Protein AF-A0A076HA76-F1 (afdb_monomer_lite)

Foldseek 3Di:
DDDDDQDVPQDPLLSVLLVVQCVVDPPGDLVVSCVVSVHDSVVNVVSCVVRVSVVRSVVVNVVVVVVVVVVVVVVVLVVVLVVLVVLLVVLLVVLVVLLVVLVVLVVVLVVLVVVCVVVVHDSPCPCSVVSNVSSVVSNVVSVVSNVVSVVSVVVSVVVVD

Sequence (161 aa):
MNSFPQLPGEPADAFEQLLLHRDFGPSRQFSQTADVVGCSESTLRRRAEQWNWVERLADYDSGILQQASEARTKEDLERYQHQLETFRQEQLVRARTVGDRAEELLAMVERSVRHHMEARTVLQGRELPAVMATACKALEGAMNIEATALGVAQLLDEFRG

pLDDT: mean 88.77, std 7.91, range [41.44, 96.5]

Radius of gyration: 35.68 Å; chains: 1; bounding box: 71×23×96 Å

Structure (mmCIF, N/CA/C/O backbone):
data_AF-A0A076HA76-F1
#
_entry.id   AF-A0A076HA76-F1
#
loop_
_atom_site.group_PDB
_atom_site.id
_atom_site.type_symbol
_atom_site.label_atom_id
_atom_site.label_alt_id
_atom_site.label_comp_id
_atom_site.label_asym_id
_atom_site.label_entity_id
_atom_site.label_seq_id
_atom_site.pdbx_PDB_ins_code
_atom_site.Cartn_x
_atom_site.Cartn_y
_atom_site.Cartn_z
_atom_site.occupancy
_atom_site.B_iso_or_equiv
_atom_site.auth_seq_id
_atom_site.auth_comp_id
_atom_site.auth_asym_id
_atom_site.auth_atom_id
_atom_site.pdbx_PDB_model_num
ATOM 1 N N . MET A 1 1 ? -12.645 -12.829 21.581 1.00 41.44 1 MET A N 1
ATOM 2 C CA . MET A 1 1 ? -13.713 -12.587 22.575 1.00 41.44 1 MET A CA 1
ATOM 3 C C . MET A 1 1 ? -13.106 -11.804 23.728 1.00 41.44 1 MET A C 1
ATOM 5 O O . MET A 1 1 ? -12.658 -12.407 24.692 1.00 41.44 1 MET A O 1
ATOM 9 N N . ASN A 1 2 ? -13.025 -10.478 23.611 1.00 51.12 2 ASN A N 1
ATOM 10 C CA . ASN A 1 2 ? -12.657 -9.640 24.751 1.00 51.12 2 ASN A CA 1
ATOM 11 C C . ASN A 1 2 ? -13.942 -9.393 25.543 1.00 51.12 2 ASN A C 1
ATOM 13 O O . ASN A 1 2 ? -14.824 -8.693 25.072 1.00 51.12 2 ASN A O 1
ATOM 17 N N . SER A 1 3 ? -14.103 -10.032 26.694 1.00 67.75 3 SER A N 1
ATOM 18 C CA . SER A 1 3 ? -15.158 -9.701 27.653 1.00 67.75 3 SER A CA 1
ATOM 19 C C . SER A 1 3 ? -14.478 -9.366 28.970 1.00 67.75 3 SER A C 1
ATOM 21 O O . SER A 1 3 ? -13.486 -10.003 29.317 1.00 67.75 3 SER A O 1
ATOM 23 N N . PHE A 1 4 ? -14.988 -8.375 29.695 1.00 77.75 4 PHE A N 1
ATOM 24 C CA . PHE A 1 4 ? -14.498 -8.071 31.038 1.00 77.75 4 PHE A CA 1
ATOM 25 C C . PHE A 1 4 ? -15.095 -9.064 32.053 1.00 77.75 4 PHE A C 1
ATOM 27 O O . PHE A 1 4 ? -16.223 -9.530 31.857 1.00 77.75 4 PHE A O 1
ATOM 34 N N . PRO A 1 5 ? -14.350 -9.422 33.113 1.00 87.50 5 PRO A N 1
ATOM 35 C CA . PRO A 1 5 ? -14.807 -10.368 34.125 1.00 87.50 5 PRO A CA 1
ATOM 36 C C . PRO A 1 5 ? -15.904 -9.759 35.005 1.00 87.50 5 PRO A C 1
ATOM 38 O O . PRO A 1 5 ? -15.987 -8.537 35.159 1.00 87.50 5 PRO A O 1
ATOM 41 N N . GLN A 1 6 ? -16.723 -10.621 35.603 1.00 92.25 6 GLN A N 1
ATOM 42 C CA . GLN A 1 6 ? -17.650 -10.253 36.673 1.00 92.25 6 GLN A CA 1
ATOM 43 C C . GLN A 1 6 ? -16.866 -9.765 37.898 1.00 92.25 6 GLN A C 1
ATOM 45 O O . GLN A 1 6 ? -15.860 -10.376 38.273 1.00 92.25 6 GLN A O 1
ATOM 50 N N . LEU A 1 7 ? -17.305 -8.670 38.521 1.00 92.94 7 LEU A N 1
ATOM 51 C CA . LEU A 1 7 ? -16.632 -8.140 39.709 1.00 92.94 7 LEU A CA 1
ATOM 52 C C . LEU A 1 7 ? -16.920 -9.006 40.951 1.00 92.94 7 LEU A C 1
ATOM 54 O O . LEU A 1 7 ? -17.997 -9.600 41.058 1.00 92.94 7 LEU A O 1
ATOM 58 N N . PRO A 1 8 ? -16.003 -9.063 41.935 1.00 92.12 8 PRO A N 1
ATOM 59 C CA . PRO A 1 8 ? -16.262 -9.750 43.196 1.00 92.12 8 PRO A CA 1
ATOM 60 C C . PRO A 1 8 ? -17.512 -9.191 43.892 1.00 92.12 8 PRO A C 1
ATOM 62 O O . PRO A 1 8 ? -17.580 -8.006 44.210 1.00 92.12 8 PRO A O 1
ATOM 65 N N . GLY A 1 9 ? -18.504 -10.052 44.130 1.00 92.44 9 GLY A N 1
ATOM 66 C CA . GLY A 1 9 ? -19.772 -9.671 44.760 1.00 92.44 9 GLY A CA 1
ATOM 67 C C . GLY A 1 9 ? -20.823 -9.084 43.812 1.00 92.44 9 GLY A C 1
ATOM 68 O O . GLY A 1 9 ? -21.946 -8.854 44.259 1.00 92.44 9 GLY A O 1
ATOM 69 N N . GLU A 1 10 ? -20.505 -8.884 42.527 1.00 94.56 10 GLU A N 1
ATOM 70 C CA . GLU A 1 10 ? -21.489 -8.504 41.507 1.00 94.56 10 GLU A CA 1
ATOM 71 C C . GLU A 1 10 ? -22.500 -9.646 41.342 1.00 94.56 10 GLU A C 1
ATOM 73 O O . GLU A 1 10 ? -22.088 -10.785 41.118 1.00 94.56 10 GLU A O 1
ATOM 78 N N . PRO A 1 11 ? -23.814 -9.402 41.459 1.00 94.50 11 PRO A N 1
ATOM 79 C CA . PRO A 1 11 ? -24.820 -10.414 41.169 1.00 94.50 11 PRO A CA 1
ATOM 80 C C . PRO A 1 11 ? -24.730 -10.896 39.716 1.00 94.50 11 PRO A C 1
ATOM 82 O O . PRO A 1 11 ? -24.497 -10.096 38.810 1.00 94.50 11 PRO A O 1
ATOM 85 N N . ALA A 1 12 ? -24.944 -12.193 39.481 1.00 92.25 12 ALA A N 1
ATOM 86 C CA . ALA A 1 12 ? -24.862 -12.774 38.137 1.00 92.25 12 ALA A CA 1
ATOM 87 C C . ALA A 1 12 ? -25.843 -12.113 37.156 1.00 92.25 12 ALA A C 1
ATOM 89 O O . ALA A 1 12 ? -25.471 -11.804 36.030 1.00 92.25 12 ALA A O 1
ATOM 90 N N . ASP A 1 13 ? -27.055 -11.796 37.611 1.00 93.12 13 ASP A N 1
ATOM 91 C CA . ASP A 1 13 ? -28.066 -11.110 36.807 1.00 93.12 13 ASP A CA 1
ATOM 92 C C . ASP A 1 13 ? -27.668 -9.663 36.467 1.00 93.12 13 ASP A C 1
ATOM 94 O O . ASP A 1 13 ? -27.992 -9.163 35.394 1.00 93.12 13 ASP A O 1
ATOM 98 N N . ALA A 1 14 ? -26.949 -8.970 37.356 1.00 93.31 14 ALA A N 1
ATOM 99 C CA . ALA A 1 14 ? -26.397 -7.651 37.053 1.00 93.31 14 A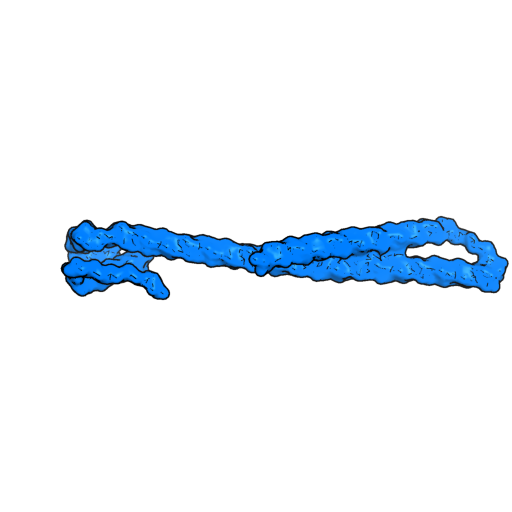LA A CA 1
ATOM 100 C C . ALA A 1 14 ? -25.292 -7.752 35.991 1.00 93.31 14 ALA A C 1
ATOM 102 O O . ALA A 1 14 ? -25.277 -6.970 35.043 1.00 93.31 14 ALA A O 1
ATOM 103 N N . PHE A 1 15 ? -24.414 -8.748 36.103 1.00 94.50 15 PHE A N 1
ATOM 104 C CA . PHE A 1 15 ? -23.367 -8.971 35.113 1.00 94.50 15 PHE A CA 1
ATOM 105 C C . PHE A 1 15 ? -23.929 -9.371 33.738 1.00 94.50 15 PHE A C 1
ATOM 107 O O . PHE A 1 15 ? -23.499 -8.835 32.719 1.00 94.50 15 PHE A O 1
ATOM 114 N N . GLU A 1 16 ? -24.942 -10.238 33.684 1.00 93.06 16 GLU A N 1
ATOM 115 C CA . GLU A 1 16 ? -25.630 -10.595 32.434 1.00 93.06 16 GLU A CA 1
ATOM 116 C C . GLU A 1 16 ? -26.274 -9.377 31.759 1.00 93.06 16 GLU A C 1
ATOM 118 O O . GLU A 1 16 ? -26.152 -9.198 30.547 1.00 93.06 16 GLU A O 1
ATOM 123 N N . GLN A 1 17 ? -26.901 -8.490 32.537 1.00 94.44 17 GLN A N 1
ATOM 124 C CA . GLN A 1 17 ? -27.471 -7.247 32.013 1.00 94.44 17 GLN A CA 1
ATOM 125 C C . GLN A 1 17 ? -26.405 -6.303 31.452 1.00 94.44 17 GLN A C 1
ATOM 127 O O . GLN A 1 17 ? -26.659 -5.644 30.446 1.00 94.44 17 GLN A O 1
ATOM 132 N N . LEU A 1 18 ? -25.217 -6.250 32.059 1.00 94.50 18 LEU A N 1
ATOM 133 C CA . LEU A 1 18 ? -24.083 -5.503 31.519 1.00 94.50 18 LEU A CA 1
ATOM 134 C C . LEU A 1 18 ? -23.620 -6.077 30.174 1.00 94.50 18 LEU A C 1
ATOM 136 O O . LEU A 1 18 ? -23.397 -5.314 29.233 1.00 94.50 18 LEU A O 1
ATOM 140 N N . LEU A 1 19 ? -23.484 -7.402 30.068 1.00 93.88 19 LEU A N 1
ATOM 141 C CA . LEU A 1 19 ? -23.105 -8.056 28.811 1.00 93.88 19 LEU A CA 1
ATOM 142 C C . LEU A 1 19 ? -24.125 -7.762 27.709 1.00 93.88 19 LEU A C 1
ATOM 144 O O . LEU A 1 19 ? -23.741 -7.397 26.602 1.00 93.88 19 LEU A O 1
ATOM 148 N N . LEU A 1 20 ? -25.416 -7.824 28.035 1.00 93.25 20 LEU A N 1
ATOM 149 C CA . LEU A 1 20 ? -26.469 -7.457 27.099 1.00 93.25 20 LEU A CA 1
ATOM 150 C C . LEU A 1 20 ? -26.418 -5.964 26.732 1.00 93.25 20 LEU A C 1
ATOM 152 O O . LEU A 1 20 ? -26.556 -5.611 25.565 1.00 93.25 20 LEU A O 1
ATOM 156 N N . HIS A 1 21 ? -26.192 -5.078 27.708 1.00 94.88 21 HIS A N 1
ATOM 157 C CA . HIS A 1 21 ? -26.076 -3.638 27.467 1.00 94.88 21 HIS A CA 1
ATOM 158 C C . HIS A 1 21 ? -24.904 -3.305 26.530 1.00 94.88 21 HIS A C 1
ATOM 160 O O . HIS A 1 21 ? -25.042 -2.470 25.636 1.00 94.88 21 HIS A O 1
ATOM 166 N N . ARG A 1 22 ? -23.766 -3.990 26.700 1.00 93.06 22 ARG A N 1
ATOM 167 C CA . ARG A 1 22 ? -22.600 -3.910 25.810 1.00 93.06 22 ARG A CA 1
ATOM 168 C C . ARG A 1 22 ? -22.953 -4.302 24.376 1.00 93.06 22 ARG A C 1
ATOM 170 O O . ARG A 1 22 ? -22.498 -3.640 23.449 1.00 93.06 22 ARG A O 1
ATOM 177 N N . ASP A 1 23 ? -23.754 -5.349 24.190 1.00 91.12 23 ASP A N 1
ATOM 178 C CA . ASP A 1 23 ? -24.066 -5.901 22.865 1.00 91.12 23 ASP A CA 1
ATOM 179 C C . ASP A 1 23 ? -24.914 -4.953 21.994 1.00 91.12 23 ASP A C 1
ATOM 181 O O . ASP A 1 23 ? -24.933 -5.091 20.772 1.00 91.12 23 ASP A O 1
ATOM 185 N N . PHE A 1 24 ? -25.529 -3.920 22.585 1.00 89.31 24 PHE A N 1
ATOM 186 C CA . PHE A 1 24 ? -26.138 -2.804 21.845 1.00 89.31 24 PHE A CA 1
ATOM 187 C C . PHE A 1 24 ? -25.116 -1.811 21.251 1.00 89.31 24 PHE A C 1
ATOM 189 O O . PHE A 1 24 ? -25.492 -0.910 20.498 1.00 89.31 24 PHE A O 1
ATOM 196 N N . GLY A 1 25 ? -23.825 -1.964 21.555 1.00 85.06 25 GLY A N 1
ATOM 197 C CA . GLY A 1 25 ? -22.731 -1.190 20.970 1.00 85.06 25 GLY A CA 1
ATOM 198 C C . GLY A 1 25 ? -22.528 0.209 21.576 1.00 85.06 25 GLY A C 1
ATOM 199 O O . GLY A 1 25 ? -23.080 0.527 22.630 1.00 85.06 25 GLY A O 1
ATOM 200 N N . PRO A 1 26 ? -21.718 1.077 20.939 1.00 82.06 26 PRO A N 1
ATOM 201 C CA . PRO A 1 26 ? -21.334 2.392 21.482 1.00 82.06 26 PRO A CA 1
ATOM 202 C C . PRO A 1 26 ? -22.495 3.381 21.656 1.00 82.06 26 PRO A C 1
ATOM 204 O O . PRO A 1 26 ? -22.410 4.310 22.452 1.00 82.06 26 PRO A O 1
ATOM 207 N N . SER A 1 27 ? -23.592 3.190 20.917 1.00 83.69 27 SER A N 1
ATOM 208 C CA . SER A 1 27 ? -24.799 4.032 20.980 1.00 83.69 27 SER A CA 1
ATOM 209 C C . SER A 1 27 ? -25.899 3.454 21.879 1.00 83.69 27 SER A C 1
ATOM 211 O O . SER A 1 27 ? -27.046 3.899 21.806 1.00 83.69 27 SER A O 1
ATOM 213 N N . ARG A 1 28 ? -25.556 2.459 22.706 1.00 91.75 28 ARG A N 1
ATOM 214 C CA . ARG A 1 28 ? -26.449 1.799 23.665 1.00 91.75 28 ARG A CA 1
ATOM 215 C C . ARG A 1 28 ? -27.170 2.793 24.573 1.00 91.75 28 ARG A C 1
ATOM 217 O O . ARG A 1 28 ? -26.583 3.747 25.082 1.00 91.75 28 ARG A O 1
ATOM 224 N N . GLN A 1 29 ? -28.442 2.514 24.830 1.00 93.88 29 GLN A N 1
ATOM 225 C CA . GLN A 1 29 ? -29.261 3.256 25.785 1.00 93.88 29 GLN A CA 1
ATOM 226 C C . GLN A 1 29 ? -29.817 2.310 26.847 1.00 93.88 29 GLN A C 1
ATOM 228 O O . GLN A 1 29 ? -30.187 1.174 26.552 1.00 93.88 29 GLN A O 1
ATOM 233 N N . PHE A 1 30 ? -29.902 2.774 28.096 1.00 93.56 30 PHE A N 1
ATOM 234 C CA . PHE A 1 30 ? -30.458 1.959 29.179 1.00 93.56 30 PHE A CA 1
ATOM 235 C C . PHE A 1 30 ? -31.930 1.600 28.948 1.00 93.56 30 PHE A C 1
ATOM 237 O O . PHE A 1 30 ? -32.352 0.537 29.386 1.00 93.56 30 PHE A O 1
ATOM 244 N N . SER A 1 31 ? -32.687 2.433 28.229 1.00 93.38 31 SER A N 1
ATOM 245 C CA . SER A 1 31 ? -34.062 2.146 27.802 1.00 93.38 31 SER A CA 1
ATOM 246 C C . SER A 1 31 ? -34.151 0.863 26.966 1.00 93.38 31 SER A C 1
ATOM 248 O O . SER A 1 31 ? -34.923 -0.030 27.288 1.00 93.38 31 SER A O 1
ATOM 250 N N . GLN A 1 32 ? -33.280 0.714 25.965 1.00 92.56 32 GLN A N 1
ATOM 251 C CA . GLN A 1 32 ? -33.240 -0.467 25.093 1.00 92.56 32 GLN A CA 1
ATOM 252 C C . GLN A 1 32 ? -32.933 -1.744 25.876 1.00 92.56 32 GLN A C 1
ATOM 254 O O . GLN A 1 32 ? -33.524 -2.794 25.643 1.00 92.56 32 GLN A O 1
ATOM 259 N N . THR A 1 33 ? -32.001 -1.662 26.825 1.00 93.81 33 THR A N 1
ATOM 260 C CA . THR A 1 33 ? -31.658 -2.807 27.670 1.00 93.81 33 THR A CA 1
ATOM 261 C C . THR A 1 33 ? -32.778 -3.129 28.653 1.00 93.81 33 THR A C 1
ATOM 263 O O . THR A 1 33 ? -33.090 -4.303 28.822 1.00 93.81 33 THR A O 1
ATOM 266 N N . ALA A 1 34 ? -33.406 -2.112 29.252 1.00 93.75 34 ALA A N 1
ATOM 267 C CA . ALA A 1 34 ? -34.533 -2.242 30.175 1.00 93.75 34 ALA A CA 1
ATOM 268 C C . ALA A 1 34 ? -35.710 -2.992 29.537 1.00 93.75 34 ALA A C 1
ATOM 270 O O . ALA A 1 34 ? -36.242 -3.920 30.151 1.00 93.75 34 ALA A O 1
ATOM 271 N N . ASP A 1 35 ? -36.037 -2.650 28.288 1.00 93.31 35 ASP A N 1
ATOM 272 C CA . ASP A 1 35 ? -37.097 -3.301 27.515 1.00 93.31 35 ASP A CA 1
ATOM 273 C C . ASP A 1 35 ? -36.829 -4.801 27.315 1.00 93.31 35 ASP A C 1
ATOM 275 O O . ASP A 1 35 ? -37.744 -5.615 27.433 1.00 93.31 35 ASP A O 1
ATOM 279 N N . VAL A 1 36 ? -35.574 -5.188 27.060 1.00 92.75 36 VAL A N 1
ATOM 280 C CA . VAL A 1 36 ? -35.212 -6.597 26.823 1.00 92.75 36 VAL A CA 1
ATOM 281 C C . VAL A 1 36 ? -35.164 -7.412 28.113 1.00 92.75 36 VAL A C 1
ATOM 283 O O . VAL A 1 36 ? -35.593 -8.564 28.129 1.00 92.75 36 VAL A O 1
ATOM 286 N N . VAL A 1 37 ? -34.654 -6.840 29.203 1.00 91.44 37 VAL A N 1
ATOM 287 C CA . VAL A 1 37 ? -34.473 -7.571 30.473 1.00 91.44 37 VAL A CA 1
ATOM 288 C C . VAL A 1 37 ? -35.700 -7.500 31.381 1.00 91.44 37 VAL A C 1
ATOM 290 O O . VAL A 1 37 ? -35.719 -8.132 32.436 1.00 91.44 37 VAL A O 1
ATOM 293 N N . GLY A 1 38 ? -36.718 -6.724 30.996 1.00 91.69 38 GLY A N 1
ATOM 294 C CA . GLY A 1 38 ? -37.966 -6.583 31.740 1.00 91.69 38 GLY A CA 1
ATOM 295 C C . GLY A 1 38 ? -37.806 -5.857 33.079 1.00 91.69 38 GLY A C 1
ATOM 296 O O . GLY A 1 38 ? -38.504 -6.185 34.038 1.00 91.69 38 GLY A O 1
ATOM 297 N N . CYS A 1 39 ? -36.883 -4.893 33.178 1.00 92.00 39 CYS A N 1
ATOM 298 C CA . CYS A 1 39 ? -36.684 -4.092 34.390 1.00 92.00 39 CYS A CA 1
ATOM 299 C C . CYS A 1 39 ? -36.720 -2.588 34.092 1.00 92.00 39 CYS A C 1
ATOM 301 O O . CYS A 1 39 ? -36.754 -2.175 32.940 1.00 92.00 39 CYS A O 1
ATOM 303 N N . SER A 1 40 ? -36.756 -1.743 35.125 1.00 94.75 40 SER A N 1
ATOM 304 C CA . SER A 1 40 ? -36.784 -0.293 34.914 1.00 94.75 40 SER A CA 1
ATOM 305 C C . SER A 1 40 ? -35.408 0.258 34.534 1.00 94.75 40 SER A C 1
ATOM 307 O O . SER A 1 40 ? -34.384 -0.161 35.077 1.00 94.75 40 SER A O 1
ATOM 309 N N . GLU A 1 41 ? -35.386 1.303 33.703 1.00 94.94 41 GLU A N 1
ATOM 310 C CA . GLU A 1 41 ? -34.156 2.043 33.384 1.00 94.94 41 GLU A CA 1
ATOM 311 C C . GLU A 1 41 ? -33.438 2.536 34.654 1.00 94.94 41 GLU A C 1
ATOM 313 O O . GLU A 1 41 ? -32.215 2.467 34.762 1.00 94.94 41 GLU A O 1
ATOM 318 N N . SER A 1 42 ? -34.200 2.968 35.664 1.00 94.81 42 SER A N 1
ATOM 319 C CA . SER A 1 42 ? -33.667 3.370 36.970 1.00 94.81 42 SER A CA 1
ATOM 320 C C . SER A 1 42 ? -32.924 2.242 37.695 1.00 94.81 42 SER A C 1
ATOM 322 O O . SER A 1 42 ? -31.913 2.496 38.351 1.00 94.81 42 SER A O 1
ATOM 324 N N . THR A 1 43 ? -33.379 0.993 37.554 1.00 94.38 43 THR A N 1
ATOM 325 C CA . THR A 1 43 ? -32.700 -0.178 38.122 1.00 94.38 43 THR A CA 1
ATOM 326 C C . THR A 1 43 ? -31.372 -0.418 37.420 1.00 94.38 43 THR A C 1
ATOM 328 O O . THR A 1 43 ? -30.370 -0.654 38.097 1.00 94.38 43 THR A O 1
ATOM 331 N N . LEU A 1 44 ? -31.348 -0.307 36.088 1.00 94.81 44 LEU A N 1
ATOM 332 C CA . LEU A 1 44 ? -30.121 -0.440 35.306 1.00 94.81 44 LEU A CA 1
ATOM 333 C C . LEU A 1 44 ? -29.126 0.676 35.610 1.00 94.81 44 LEU A C 1
ATOM 335 O O . LEU A 1 44 ? -27.965 0.371 35.843 1.00 94.81 44 LEU A O 1
ATOM 339 N N . ARG A 1 45 ? -29.563 1.938 35.706 1.00 95.38 45 ARG A N 1
ATOM 340 C CA . ARG A 1 45 ? -28.683 3.059 36.084 1.00 95.38 45 ARG A CA 1
ATOM 341 C C . ARG A 1 45 ? -28.056 2.852 37.460 1.00 95.38 45 ARG A C 1
ATOM 343 O O . ARG A 1 45 ? -26.847 2.978 37.600 1.00 95.38 45 ARG A O 1
ATOM 350 N N . ARG A 1 46 ? -28.851 2.436 38.453 1.00 95.31 46 ARG A N 1
ATOM 351 C CA . ARG A 1 46 ? -28.334 2.118 39.793 1.00 95.31 46 ARG A CA 1
ATOM 352 C C . ARG A 1 46 ? -27.302 0.989 39.756 1.00 95.31 46 ARG A C 1
ATOM 354 O O . ARG A 1 46 ? -26.282 1.079 40.427 1.00 95.31 46 ARG A O 1
ATOM 361 N N . ARG A 1 47 ? -27.558 -0.079 38.989 1.00 94.38 47 ARG A N 1
ATOM 362 C CA . ARG A 1 47 ? -26.597 -1.184 38.811 1.00 94.38 47 ARG A CA 1
ATOM 363 C C . ARG A 1 47 ? -25.337 -0.711 38.090 1.00 94.38 47 ARG A C 1
ATOM 365 O O . ARG A 1 47 ? -24.243 -1.084 38.496 1.00 94.38 47 ARG A O 1
ATOM 372 N N . ALA A 1 48 ? -25.496 0.134 37.078 1.00 94.62 48 ALA A N 1
ATOM 373 C CA . ALA A 1 48 ? -24.400 0.697 36.312 1.00 94.62 48 ALA A CA 1
ATOM 374 C C . ALA A 1 48 ? -23.466 1.551 37.168 1.00 94.62 48 ALA A C 1
ATOM 376 O O . ALA A 1 48 ? -22.250 1.431 37.037 1.00 94.62 48 ALA A O 1
ATOM 377 N N . GLU A 1 49 ? -24.025 2.359 38.066 1.00 95.94 49 GLU A N 1
ATOM 378 C CA . GLU A 1 49 ? -23.262 3.116 39.060 1.00 95.94 49 GLU A CA 1
ATOM 379 C C . GLU A 1 49 ? -22.609 2.191 40.093 1.00 95.94 49 GLU A C 1
ATOM 381 O O . GLU A 1 49 ? -21.420 2.313 40.361 1.00 95.94 49 GLU A O 1
ATOM 386 N N . GLN A 1 50 ? -23.358 1.233 40.647 1.00 96.19 50 GLN A N 1
ATOM 387 C CA . GLN A 1 50 ? -22.866 0.338 41.699 1.00 96.19 50 GLN A CA 1
ATOM 388 C C . GLN A 1 50 ? -21.716 -0.573 41.238 1.00 96.19 50 GLN A C 1
ATOM 390 O O . GLN A 1 50 ? -20.839 -0.900 42.036 1.00 96.19 50 GLN A O 1
ATOM 395 N N . TRP A 1 51 ? -21.733 -1.003 39.975 1.00 95.62 51 TRP A N 1
ATOM 396 C CA . TRP A 1 51 ? -20.792 -1.983 39.418 1.00 95.62 51 TRP A CA 1
ATOM 397 C C . TRP A 1 51 ? -19.893 -1.403 38.319 1.00 95.62 51 TRP A C 1
ATOM 399 O O . TRP A 1 51 ? -19.340 -2.153 37.506 1.00 95.62 51 TRP A O 1
ATOM 409 N N . ASN A 1 52 ? -19.759 -0.073 38.288 1.00 94.31 52 ASN A N 1
ATOM 410 C CA . ASN A 1 52 ? -18.879 0.682 37.393 1.00 94.31 52 ASN A CA 1
ATOM 411 C C . ASN A 1 52 ? -19.021 0.295 35.913 1.00 94.31 52 ASN A C 1
ATOM 413 O O . ASN A 1 52 ? -18.035 0.126 35.195 1.00 94.31 52 ASN A O 1
ATOM 417 N N . TRP A 1 53 ? -20.255 0.134 35.431 1.00 93.88 53 TRP A N 1
ATOM 418 C CA . TRP A 1 53 ? -20.492 -0.279 34.045 1.00 93.88 53 TRP A CA 1
ATOM 419 C C . TRP A 1 53 ? -19.930 0.730 33.050 1.00 93.88 53 TRP A C 1
ATOM 421 O O . TRP A 1 53 ? -19.385 0.328 32.032 1.00 93.88 53 TRP A O 1
ATOM 431 N N . VAL A 1 54 ? -20.035 2.030 33.343 1.00 91.94 54 VAL A N 1
ATOM 432 C CA . VAL A 1 54 ? -19.579 3.092 32.434 1.00 91.94 54 VAL A CA 1
ATOM 433 C C . VAL A 1 54 ? -18.085 2.967 32.140 1.00 91.94 54 VAL A C 1
ATOM 435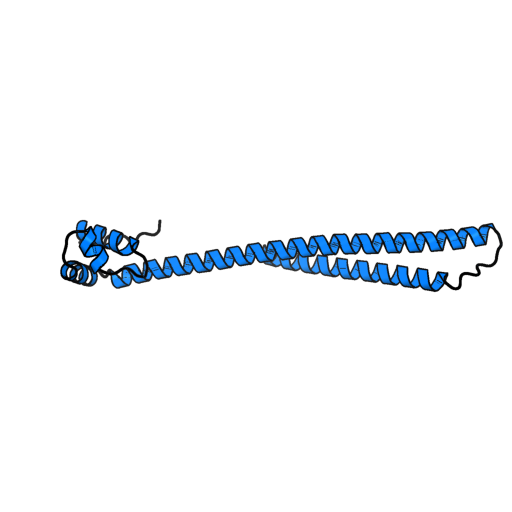 O O . VAL A 1 54 ? -17.704 2.967 30.975 1.00 91.94 54 VAL A O 1
ATOM 438 N N . GLU A 1 55 ? -17.259 2.809 33.174 1.00 92.31 55 GLU A N 1
ATOM 439 C CA . GLU A 1 55 ? -15.805 2.667 33.038 1.00 92.31 55 GLU A CA 1
ATOM 440 C C . GLU A 1 55 ? -15.444 1.369 32.304 1.00 92.31 55 GLU A C 1
ATOM 442 O O . GLU A 1 55 ? -14.749 1.399 31.294 1.00 92.31 55 GLU A O 1
ATOM 447 N N . ARG A 1 56 ? -16.034 0.240 32.716 1.00 92.88 56 ARG A N 1
ATOM 448 C CA . ARG A 1 56 ? -15.799 -1.072 32.083 1.00 92.88 56 ARG A CA 1
ATOM 449 C C . ARG A 1 56 ? -16.167 -1.082 30.599 1.00 92.88 56 ARG A C 1
ATOM 451 O O . ARG A 1 56 ? -15.479 -1.697 29.786 1.00 92.88 56 ARG A O 1
ATOM 458 N N . LEU A 1 57 ? -17.268 -0.422 30.244 1.00 93.12 57 LEU A N 1
ATOM 459 C CA . LEU A 1 57 ? -17.714 -0.305 28.861 1.00 93.12 57 LEU A CA 1
ATOM 460 C C . LEU A 1 57 ? -16.856 0.684 28.067 1.00 93.12 57 LEU A C 1
ATOM 462 O O . LEU A 1 57 ? -16.624 0.438 26.890 1.00 93.12 57 LEU A O 1
ATOM 466 N N . ALA A 1 58 ? -16.363 1.760 28.684 1.00 90.12 58 ALA A N 1
ATOM 467 C CA . ALA A 1 58 ? -15.432 2.685 28.040 1.00 90.12 58 ALA A CA 1
ATOM 468 C C . ALA A 1 58 ? -14.092 2.003 27.716 1.00 90.12 58 ALA A C 1
ATOM 470 O O . ALA A 1 58 ? -13.585 2.135 26.601 1.00 90.12 58 ALA A O 1
ATOM 471 N N . ASP A 1 59 ? -13.559 1.206 28.643 1.00 89.25 59 ASP A N 1
ATOM 472 C CA . ASP A 1 59 ? -12.353 0.403 28.423 1.00 89.25 59 ASP A CA 1
ATOM 473 C C . ASP A 1 59 ? -12.563 -0.623 27.303 1.00 89.25 59 ASP A C 1
ATOM 475 O O . ASP A 1 59 ? -11.727 -0.774 26.412 1.00 89.25 59 ASP A O 1
ATOM 479 N N . TYR A 1 60 ? -13.716 -1.296 27.296 1.00 89.94 60 TYR A N 1
ATOM 480 C CA . TYR A 1 60 ? -14.071 -2.221 26.224 1.00 89.94 60 TYR A CA 1
ATOM 481 C C . TYR A 1 60 ? -14.172 -1.525 24.860 1.00 89.94 60 TYR A C 1
ATOM 483 O O . TYR A 1 60 ? -13.545 -1.968 23.896 1.00 89.94 60 TYR A O 1
ATOM 491 N N . ASP A 1 61 ? -14.928 -0.429 24.780 1.00 90.25 61 ASP A N 1
ATOM 492 C CA . ASP A 1 61 ? -15.140 0.312 23.537 1.00 90.25 61 ASP A CA 1
ATOM 493 C C . ASP A 1 61 ? -13.824 0.892 23.006 1.00 90.25 61 ASP A C 1
ATOM 495 O O . ASP A 1 61 ? -13.565 0.829 21.803 1.00 90.25 61 ASP A O 1
ATOM 499 N N . SER A 1 62 ? -12.965 1.415 23.888 1.00 86.94 62 SER A N 1
ATOM 500 C CA . SER A 1 62 ? -11.646 1.930 23.504 1.00 86.94 62 SER A CA 1
ATOM 501 C C . SER A 1 62 ? -10.741 0.827 22.950 1.00 86.94 62 SER A C 1
ATOM 503 O O . SER A 1 62 ? -10.125 1.024 21.902 1.00 86.94 62 SER A O 1
ATOM 505 N N . GLY A 1 63 ? -10.737 -0.361 23.564 1.00 85.88 63 GLY A N 1
ATOM 506 C CA . GLY A 1 63 ? -10.013 -1.523 23.052 1.00 85.88 63 GLY A CA 1
ATOM 507 C C . GLY A 1 63 ? -10.515 -1.986 21.680 1.00 85.88 63 GLY A C 1
ATOM 508 O O . GLY A 1 63 ? -9.711 -2.322 20.813 1.00 85.88 63 GLY A O 1
ATOM 509 N N . ILE A 1 64 ? -11.831 -1.959 21.443 1.00 85.06 64 ILE A N 1
ATOM 510 C CA . ILE A 1 64 ? -12.417 -2.284 20.131 1.00 85.06 64 ILE A CA 1
ATOM 511 C C . ILE A 1 64 ? -12.047 -1.233 19.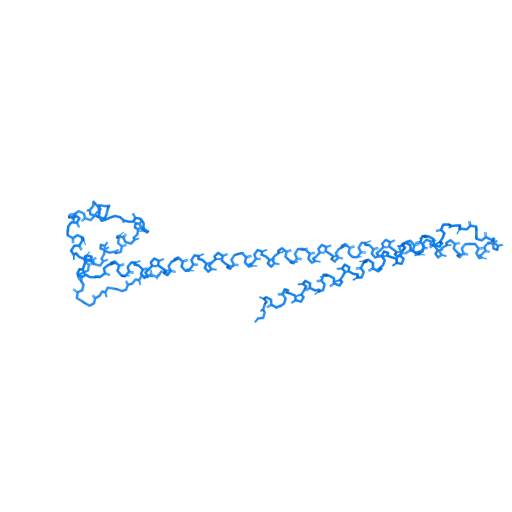079 1.00 85.06 64 ILE A C 1
ATOM 513 O O . ILE A 1 64 ? -11.673 -1.594 17.963 1.00 85.06 64 ILE A O 1
ATOM 517 N N . LEU A 1 65 ? -12.112 0.059 19.417 1.00 84.12 65 LEU A N 1
ATOM 518 C CA . LEU A 1 65 ? -11.713 1.142 18.513 1.00 84.12 65 LEU A CA 1
ATOM 519 C C . LEU A 1 65 ? -10.228 1.063 18.152 1.00 84.12 65 LEU A C 1
ATOM 521 O O . LEU A 1 65 ? -9.875 1.263 16.990 1.00 84.12 65 LEU A O 1
ATOM 525 N N . GLN A 1 66 ? -9.374 0.738 19.123 1.00 83.31 66 GLN A N 1
ATOM 526 C CA . GLN A 1 66 ? -7.950 0.523 18.895 1.00 83.31 66 GLN A CA 1
ATOM 527 C C . GLN A 1 66 ? -7.701 -0.685 17.984 1.00 83.31 66 GLN A C 1
ATOM 529 O O . GLN A 1 66 ? -6.964 -0.579 17.013 1.00 83.31 66 GLN A O 1
ATOM 534 N N . GLN A 1 67 ? -8.366 -1.816 18.223 1.00 83.31 67 GLN A N 1
ATOM 535 C CA . GLN A 1 67 ? -8.248 -2.981 17.338 1.00 83.31 67 GLN A CA 1
ATOM 536 C C . GLN A 1 67 ? -8.725 -2.676 15.917 1.00 83.31 67 GLN A C 1
ATOM 538 O O . GLN A 1 67 ? -8.100 -3.104 14.949 1.00 83.31 67 GLN A O 1
ATOM 543 N N . ALA A 1 68 ? -9.818 -1.923 15.776 1.00 80.00 68 ALA A N 1
ATOM 544 C CA . ALA A 1 68 ? -10.328 -1.516 14.475 1.00 80.00 68 ALA A CA 1
ATOM 545 C C . ALA A 1 68 ? -9.357 -0.571 13.747 1.00 80.00 68 ALA A C 1
ATOM 547 O O . ALA A 1 68 ? -9.176 -0.701 12.536 1.00 80.00 68 ALA A O 1
ATOM 548 N N . SER A 1 69 ? -8.713 0.362 14.459 1.00 77.38 69 SER A N 1
ATOM 549 C CA . SER A 1 69 ? -7.723 1.265 13.863 1.00 77.38 69 SER A CA 1
ATOM 550 C C . SER A 1 69 ? -6.435 0.535 13.479 1.00 77.38 69 SER A C 1
ATOM 552 O O . SER A 1 69 ? -5.916 0.759 12.385 1.00 77.38 69 SER A O 1
ATOM 554 N N . GLU A 1 70 ? -5.954 -0.382 14.319 1.00 85.69 70 GLU A N 1
ATOM 555 C CA . GLU A 1 70 ? -4.796 -1.237 14.044 1.00 85.69 70 GLU A CA 1
ATOM 556 C C . GLU A 1 70 ? -5.054 -2.158 12.848 1.00 85.69 70 GLU A C 1
ATOM 558 O O . GLU A 1 70 ? -4.226 -2.228 11.940 1.00 85.69 70 GLU A O 1
ATOM 563 N N . ALA A 1 71 ? -6.222 -2.808 12.792 1.00 82.88 71 ALA A N 1
ATOM 564 C CA . ALA A 1 71 ? -6.620 -3.640 11.660 1.00 82.88 71 ALA A CA 1
ATOM 565 C C . ALA A 1 71 ? -6.665 -2.829 10.359 1.00 82.88 71 ALA A C 1
ATOM 567 O O . ALA A 1 71 ? -6.102 -3.252 9.353 1.00 82.88 71 ALA A O 1
ATOM 568 N N . ARG A 1 72 ? -7.250 -1.626 10.395 1.00 80.56 72 ARG A N 1
ATOM 569 C CA . ARG A 1 72 ? -7.298 -0.732 9.232 1.00 80.56 72 ARG A CA 1
ATOM 570 C C . ARG A 1 72 ? -5.907 -0.285 8.787 1.00 80.56 72 ARG A C 1
ATOM 572 O O . ARG A 1 72 ? -5.605 -0.315 7.601 1.00 80.56 72 ARG A O 1
ATOM 579 N N . THR A 1 73 ? -5.045 0.066 9.739 1.00 84.38 73 THR A N 1
ATOM 580 C CA . THR A 1 73 ? -3.649 0.446 9.468 1.00 84.38 73 THR A CA 1
ATOM 581 C C . THR A 1 73 ? -2.885 -0.709 8.825 1.00 84.38 73 THR A C 1
ATOM 583 O O . THR A 1 73 ? -2.129 -0.501 7.878 1.00 84.38 73 THR A O 1
ATOM 586 N N . LYS A 1 74 ? -3.112 -1.938 9.301 1.00 85.75 74 LYS A N 1
A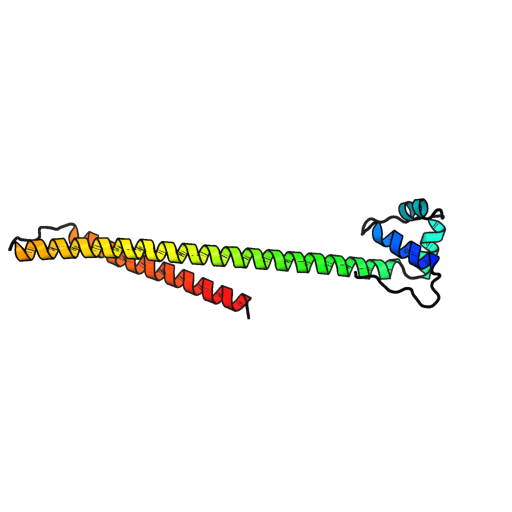TOM 587 C CA . LYS A 1 74 ? -2.521 -3.148 8.730 1.00 85.75 74 LYS A CA 1
ATOM 588 C C . LYS A 1 74 ? -3.014 -3.406 7.304 1.00 85.75 74 LYS A C 1
ATOM 590 O O . LYS A 1 74 ? -2.192 -3.636 6.425 1.00 85.75 74 LYS A O 1
ATOM 595 N N . GLU A 1 75 ? -4.321 -3.325 7.061 1.00 87.19 75 GLU A N 1
ATOM 596 C CA . GLU A 1 75 ? -4.899 -3.480 5.718 1.00 87.19 75 GLU A CA 1
ATOM 597 C C . GLU A 1 75 ? -4.367 -2.427 4.736 1.00 87.19 75 GLU A C 1
ATOM 599 O O . GLU A 1 75 ? -4.060 -2.741 3.584 1.00 87.19 75 GLU A O 1
ATOM 604 N N . ASP A 1 76 ? -4.234 -1.176 5.179 1.00 80.62 76 ASP A N 1
ATOM 605 C CA . ASP A 1 76 ? -3.689 -0.094 4.360 1.00 80.62 76 ASP A CA 1
ATOM 606 C C . ASP A 1 76 ? -2.201 -0.316 4.049 1.00 80.62 76 ASP A C 1
ATOM 608 O O . ASP A 1 76 ? -1.778 -0.112 2.908 1.00 80.62 76 ASP A O 1
ATOM 612 N N . LEU A 1 77 ? -1.422 -0.808 5.020 1.00 87.00 77 LEU A N 1
ATOM 613 C CA . LEU A 1 77 ? -0.020 -1.174 4.817 1.00 87.00 77 LEU A CA 1
ATOM 614 C C . LEU A 1 77 ? 0.125 -2.324 3.810 1.00 87.00 77 LEU A C 1
ATOM 616 O O . LEU A 1 77 ? 0.919 -2.221 2.875 1.00 87.00 77 LEU A O 1
ATOM 620 N N . GLU A 1 78 ? -0.662 -3.393 3.954 1.00 89.25 78 GLU A N 1
ATOM 621 C CA . GLU A 1 78 ? -0.661 -4.534 3.027 1.00 89.25 78 GLU A CA 1
ATOM 622 C C . GLU A 1 78 ? -1.046 -4.103 1.604 1.00 89.25 78 GLU A C 1
ATOM 624 O O . GLU A 1 78 ? -0.399 -4.486 0.623 1.00 89.25 78 GLU A O 1
ATOM 629 N N . ARG A 1 79 ? -2.062 -3.239 1.476 1.00 88.81 79 ARG A N 1
ATOM 630 C CA . ARG A 1 79 ? -2.474 -2.659 0.192 1.00 88.81 79 ARG A CA 1
ATOM 631 C C . ARG A 1 79 ? -1.345 -1.852 -0.444 1.00 88.81 79 ARG A C 1
ATOM 633 O O . ARG A 1 79 ? -1.094 -1.999 -1.641 1.00 88.81 79 ARG A O 1
ATOM 640 N N . TYR A 1 80 ? -0.666 -1.020 0.339 1.00 84.62 80 TYR A N 1
ATOM 641 C CA . TYR A 1 80 ? 0.445 -0.203 -0.139 1.00 84.62 80 TYR A CA 1
ATOM 642 C C . TYR A 1 80 ? 1.637 -1.061 -0.592 1.00 84.62 80 TYR A C 1
ATOM 644 O O . TYR A 1 80 ? 2.178 -0.842 -1.677 1.00 84.62 80 TYR A O 1
ATOM 652 N N . GLN A 1 81 ? 1.990 -2.103 0.168 1.00 88.19 81 GLN A N 1
ATOM 653 C CA . GLN A 1 81 ? 3.019 -3.072 -0.226 1.00 88.19 81 GLN A CA 1
ATOM 654 C C . GLN A 1 81 ? 2.675 -3.762 -1.553 1.00 88.19 81 GLN A C 1
ATOM 656 O O . GLN A 1 81 ? 3.531 -3.890 -2.430 1.00 88.19 81 GLN A O 1
ATOM 661 N N . HIS A 1 82 ? 1.414 -4.163 -1.739 1.00 90.94 82 HIS A N 1
ATOM 662 C CA . HIS A 1 82 ? 0.966 -4.778 -2.987 1.00 90.94 82 HIS A CA 1
ATOM 663 C C . HIS A 1 82 ? 1.071 -3.822 -4.188 1.00 90.94 82 HIS A C 1
ATOM 665 O O . HIS A 1 82 ? 1.503 -4.222 -5.274 1.00 90.94 82 HIS A O 1
ATOM 671 N N . GLN A 1 83 ? 0.722 -2.546 -3.995 1.00 88.94 83 GLN A N 1
ATOM 672 C CA . GLN A 1 83 ? 0.868 -1.513 -5.024 1.00 88.94 83 GLN A CA 1
ATOM 673 C C . GLN A 1 83 ? 2.335 -1.289 -5.406 1.00 88.94 83 GLN A C 1
ATOM 675 O O . GLN A 1 83 ? 2.645 -1.211 -6.595 1.00 88.94 83 GLN A O 1
ATOM 680 N N . LEU A 1 84 ? 3.240 -1.236 -4.425 1.00 89.81 84 LEU A N 1
ATOM 681 C CA . LEU A 1 84 ? 4.676 -1.091 -4.669 1.00 89.81 84 LEU A CA 1
ATOM 682 C C . LEU A 1 84 ? 5.261 -2.288 -5.428 1.00 89.81 84 LEU A C 1
ATOM 684 O O . LEU A 1 84 ? 6.022 -2.089 -6.374 1.00 89.81 84 LEU A O 1
ATOM 688 N N . GLU A 1 85 ? 4.887 -3.520 -5.073 1.00 91.38 85 GLU A N 1
ATOM 689 C CA . GLU A 1 85 ? 5.356 -4.709 -5.796 1.00 91.38 85 GLU A CA 1
ATOM 690 C C . GLU A 1 85 ? 4.842 -4.725 -7.243 1.00 91.38 85 GLU A C 1
ATOM 692 O O . GLU A 1 85 ? 5.606 -5.007 -8.166 1.00 91.38 85 GLU A O 1
ATOM 697 N N . THR A 1 86 ? 3.578 -4.352 -7.461 1.00 93.94 86 THR A N 1
ATOM 698 C CA . THR A 1 86 ? 3.006 -4.230 -8.812 1.00 93.94 86 THR A CA 1
ATOM 699 C C . THR A 1 86 ? 3.771 -3.192 -9.631 1.00 93.94 86 THR A C 1
ATOM 701 O O . THR A 1 86 ? 4.242 -3.485 -10.730 1.00 93.94 86 THR A O 1
ATOM 704 N N . PHE A 1 87 ? 3.985 -2.002 -9.063 1.00 90.88 87 PHE A N 1
ATOM 705 C CA . PHE A 1 87 ? 4.751 -0.941 -9.709 1.00 90.88 87 PHE A CA 1
ATOM 706 C C . PHE A 1 87 ? 6.179 -1.392 -10.050 1.00 90.88 87 PHE A C 1
ATOM 708 O O . PHE A 1 87 ? 6.657 -1.152 -11.160 1.00 90.88 87 PHE A O 1
ATOM 715 N N . ARG A 1 88 ? 6.855 -2.098 -9.133 1.00 92.50 88 ARG A N 1
ATOM 716 C CA . ARG A 1 88 ? 8.191 -2.667 -9.357 1.00 92.50 88 ARG A CA 1
ATOM 717 C C . ARG A 1 88 ? 8.208 -3.601 -10.563 1.00 92.50 88 ARG A C 1
ATOM 719 O O . ARG A 1 88 ? 9.082 -3.481 -11.422 1.00 92.50 88 ARG A O 1
ATOM 726 N N . GLN A 1 89 ? 7.251 -4.523 -10.634 1.00 94.00 89 GLN A N 1
ATOM 727 C CA . GLN A 1 89 ? 7.143 -5.479 -11.736 1.00 94.00 89 GLN A CA 1
ATOM 728 C C . GLN A 1 89 ? 6.906 -4.770 -13.072 1.00 94.00 89 GLN A C 1
ATOM 730 O O . GLN A 1 89 ? 7.575 -5.085 -14.058 1.00 94.00 89 GLN A O 1
ATOM 735 N N . GLU A 1 90 ? 6.031 -3.766 -13.099 1.00 93.50 90 GLU A N 1
ATOM 736 C CA . GLU A 1 90 ? 5.783 -2.951 -14.290 1.00 93.50 90 GLU A CA 1
ATOM 737 C C . GLU A 1 90 ? 7.037 -2.199 -14.756 1.00 93.50 90 GLU A C 1
ATOM 739 O O . GLU A 1 90 ? 7.334 -2.190 -15.955 1.00 93.50 90 GLU A O 1
ATOM 744 N N . GLN A 1 91 ? 7.814 -1.615 -13.833 1.00 90.62 91 GLN A N 1
ATOM 745 C CA . GLN A 1 91 ? 9.077 -0.959 -14.182 1.00 90.62 91 GLN A CA 1
ATOM 746 C C . GLN A 1 91 ? 10.084 -1.955 -14.767 1.00 90.62 91 GLN A C 1
ATOM 748 O O . GLN A 1 91 ? 10.694 -1.658 -15.791 1.00 90.62 91 GLN A O 1
ATOM 753 N N . LEU A 1 92 ? 10.221 -3.157 -14.196 1.00 93.44 92 LEU A N 1
ATOM 754 C CA . LEU A 1 92 ? 11.121 -4.184 -14.738 1.00 93.44 92 LEU A CA 1
ATOM 755 C C . LEU A 1 92 ? 10.715 -4.628 -16.148 1.00 93.44 92 LEU A C 1
ATOM 757 O O . LEU A 1 92 ? 11.567 -4.754 -17.028 1.00 93.44 92 LEU A O 1
ATOM 761 N N . VAL A 1 93 ? 9.418 -4.837 -16.388 1.00 96.12 93 VAL A N 1
ATOM 762 C CA . VAL A 1 93 ? 8.901 -5.172 -17.725 1.00 96.12 93 VAL A CA 1
ATOM 763 C C . VAL A 1 93 ? 9.182 -4.038 -18.711 1.00 96.12 93 VAL A C 1
ATOM 765 O O . VAL A 1 93 ? 9.621 -4.288 -19.838 1.00 96.12 93 VAL A O 1
ATOM 768 N N . ARG A 1 94 ? 8.977 -2.785 -18.292 1.00 92.00 94 ARG A N 1
ATOM 769 C CA . ARG A 1 94 ? 9.252 -1.612 -19.124 1.00 92.00 94 ARG A CA 1
ATOM 770 C C . ARG A 1 94 ? 10.744 -1.465 -19.429 1.00 92.00 94 ARG A C 1
ATOM 772 O O . ARG A 1 94 ? 11.075 -1.239 -20.589 1.00 92.00 94 ARG A O 1
ATOM 779 N N . ALA A 1 95 ? 11.622 -1.619 -18.437 1.00 94.00 95 ALA A N 1
ATOM 780 C CA . ALA A 1 95 ? 13.073 -1.563 -18.617 1.00 94.00 95 ALA A CA 1
ATOM 781 C C . ALA A 1 95 ? 13.538 -2.594 -19.649 1.00 94.00 95 ALA A C 1
ATOM 783 O O . ALA A 1 95 ? 14.193 -2.224 -20.620 1.00 94.00 95 ALA A O 1
ATOM 784 N N . ARG A 1 96 ? 13.104 -3.854 -19.504 1.00 95.56 96 ARG A N 1
ATOM 785 C CA . ARG A 1 96 ? 13.398 -4.927 -20.469 1.00 95.56 96 ARG A CA 1
ATOM 786 C C . ARG A 1 96 ? 12.920 -4.575 -21.869 1.00 95.56 96 ARG A C 1
ATOM 788 O O . ARG A 1 96 ? 13.706 -4.593 -22.801 1.00 95.56 96 ARG A O 1
ATOM 795 N N . THR A 1 97 ? 11.664 -4.149 -21.998 1.00 96.50 97 THR A N 1
ATOM 796 C CA . THR A 1 97 ? 11.093 -3.783 -23.303 1.00 96.50 97 THR A CA 1
ATOM 797 C C . THR A 1 97 ? 11.892 -2.668 -23.983 1.00 96.50 97 THR A C 1
ATOM 799 O O . THR A 1 97 ? 12.130 -2.726 -25.186 1.00 96.50 97 THR A O 1
ATOM 802 N N . VAL A 1 98 ? 12.300 -1.635 -23.239 1.00 95.25 98 VAL A N 1
ATOM 803 C CA . VAL A 1 98 ? 13.106 -0.534 -23.789 1.00 95.25 98 VAL A CA 1
ATOM 804 C C . VAL A 1 98 ? 14.512 -1.014 -24.156 1.00 95.25 98 VAL A C 1
ATOM 806 O O . VAL A 1 98 ? 15.001 -0.649 -25.225 1.00 95.25 98 VAL A O 1
ATOM 809 N N . GLY A 1 99 ? 15.129 -1.846 -23.312 1.00 95.19 99 GLY A N 1
ATOM 810 C CA . GLY A 1 99 ? 16.430 -2.462 -23.566 1.00 95.19 99 GLY A CA 1
ATOM 811 C C . GLY A 1 99 ? 16.432 -3.292 -24.848 1.00 95.19 99 GLY A C 1
ATOM 812 O O . GLY A 1 99 ? 17.202 -2.994 -25.758 1.00 95.19 99 GLY A O 1
ATOM 813 N N . ASP A 1 100 ? 15.490 -4.229 -24.976 1.00 96.25 100 ASP A N 1
ATOM 814 C CA . ASP A 1 100 ? 15.348 -5.103 -26.146 1.00 96.25 100 ASP A CA 1
ATOM 815 C C . ASP A 1 100 ? 15.211 -4.287 -27.444 1.00 96.25 100 ASP A C 1
ATOM 817 O O . ASP A 1 100 ? 15.864 -4.560 -28.451 1.00 96.25 100 ASP A O 1
ATOM 821 N N . ARG A 1 101 ? 14.396 -3.220 -27.429 1.00 94.62 101 ARG A N 1
ATOM 822 C CA . ARG A 1 101 ? 14.217 -2.344 -28.602 1.00 94.62 101 ARG A CA 1
ATOM 823 C C . ARG A 1 101 ? 15.468 -1.543 -28.933 1.00 94.62 101 ARG A C 1
ATOM 825 O O . ARG A 1 101 ? 15.745 -1.304 -30.108 1.00 94.62 101 ARG A O 1
ATOM 832 N N . ALA A 1 102 ? 16.221 -1.113 -27.928 1.00 95.06 102 ALA A N 1
ATOM 833 C CA . ALA A 1 102 ? 17.480 -0.424 -28.151 1.00 95.06 102 ALA A CA 1
ATOM 834 C C . ALA A 1 102 ? 18.538 -1.361 -28.758 1.00 95.06 102 ALA A C 1
ATOM 836 O O . ALA A 1 102 ? 19.239 -0.968 -29.692 1.00 95.06 102 ALA A O 1
ATOM 837 N N . GLU A 1 103 ? 18.603 -2.612 -28.299 1.00 95.44 103 GLU A N 1
ATOM 838 C CA . GLU A 1 103 ? 19.469 -3.643 -28.878 1.00 95.44 103 GLU A CA 1
ATOM 839 C C . GLU A 1 103 ? 19.089 -3.968 -30.328 1.00 95.44 103 GLU A C 1
ATOM 841 O O . GLU A 1 103 ? 19.965 -4.040 -31.192 1.00 95.44 103 GLU A O 1
ATOM 846 N N . GLU A 1 104 ? 17.792 -4.072 -30.641 1.00 95.50 104 GLU A N 1
ATOM 847 C CA . GLU A 1 104 ? 17.315 -4.248 -32.020 1.00 95.50 104 GLU A CA 1
ATOM 848 C C . GLU A 1 104 ? 17.785 -3.108 -32.944 1.00 95.50 104 GLU A C 1
ATOM 850 O O . GLU A 1 104 ? 18.236 -3.364 -34.068 1.00 95.50 104 GLU A O 1
ATOM 855 N N . LEU A 1 105 ? 17.726 -1.854 -32.475 1.00 92.00 105 LEU A N 1
ATOM 856 C CA . LEU A 1 105 ? 18.210 -0.691 -33.226 1.00 92.00 105 LEU A CA 1
ATOM 857 C C . LEU A 1 105 ? 19.727 -0.748 -33.449 1.00 92.00 105 LEU A C 1
ATOM 859 O O . LEU A 1 105 ? 20.190 -0.494 -34.565 1.00 92.00 105 LEU A O 1
ATOM 863 N N . LEU A 1 106 ? 20.506 -1.122 -32.430 1.00 93.25 106 LEU A N 1
ATOM 864 C CA . LEU A 1 106 ? 21.956 -1.297 -32.569 1.00 93.25 106 LEU A CA 1
ATOM 865 C C . LEU A 1 106 ? 22.293 -2.415 -33.562 1.00 93.25 106 LEU A C 1
ATOM 867 O O . LEU A 1 106 ? 23.136 -2.219 -34.437 1.00 93.25 106 LEU A O 1
ATOM 871 N N . ALA A 1 107 ? 21.580 -3.540 -33.509 1.00 93.50 107 ALA A N 1
ATO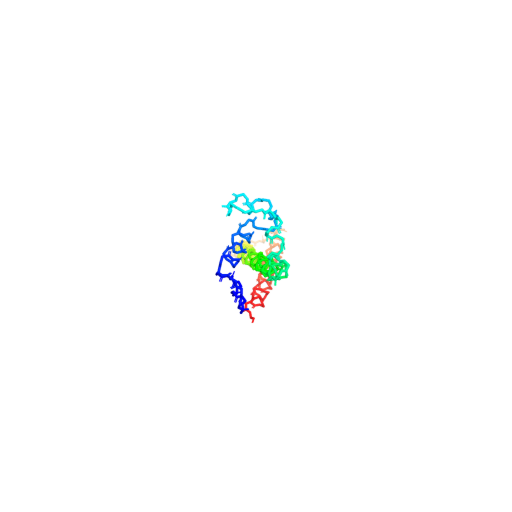M 872 C CA . ALA A 1 107 ? 21.757 -4.644 -34.448 1.00 93.50 107 ALA A CA 1
ATOM 873 C C . ALA A 1 107 ? 21.383 -4.256 -35.892 1.00 93.50 107 ALA A C 1
ATOM 875 O O . ALA A 1 107 ? 21.948 -4.780 -36.857 1.00 93.50 107 ALA A O 1
ATOM 876 N N . MET A 1 108 ? 20.422 -3.345 -36.091 1.00 90.75 108 MET A N 1
ATOM 877 C CA . MET A 1 108 ? 20.141 -2.770 -37.414 1.00 90.75 108 MET A CA 1
ATOM 878 C C . MET A 1 108 ? 21.302 -1.910 -37.922 1.00 90.75 108 MET A C 1
ATOM 880 O O . MET A 1 108 ? 21.705 -2.059 -39.079 1.00 90.75 108 MET A O 1
ATOM 884 N N . VAL A 1 109 ? 21.856 -1.046 -37.066 1.00 90.06 109 VAL A N 1
ATOM 885 C CA . VAL A 1 109 ? 23.021 -0.213 -37.401 1.00 90.06 109 VAL A CA 1
ATOM 886 C C . VAL A 1 109 ? 24.224 -1.091 -37.750 1.00 90.06 109 VAL A C 1
ATOM 888 O O . VAL A 1 109 ? 24.836 -0.891 -38.797 1.00 90.06 109 VAL A O 1
ATOM 891 N N . GLU A 1 110 ? 24.515 -2.111 -36.941 1.00 91.50 110 GLU A N 1
ATOM 892 C CA . GLU A 1 110 ? 25.622 -3.047 -37.163 1.00 91.50 110 GLU A CA 1
ATOM 893 C C . GLU A 1 110 ? 25.498 -3.772 -38.510 1.00 91.50 110 GLU A C 1
ATOM 895 O O . GLU A 1 110 ? 26.454 -3.814 -39.290 1.00 91.50 110 GLU A O 1
ATOM 900 N N . ARG A 1 111 ? 24.304 -4.298 -38.825 1.00 90.69 111 ARG A N 1
ATOM 901 C CA . ARG A 1 111 ? 24.037 -4.960 -40.112 1.00 90.69 111 ARG A CA 1
ATOM 902 C C . ARG A 1 111 ? 24.222 -4.015 -41.296 1.00 90.69 111 ARG A C 1
ATOM 904 O O . ARG A 1 111 ? 24.805 -4.422 -42.298 1.00 90.69 111 ARG A O 1
ATOM 911 N N . SER A 1 112 ? 23.761 -2.770 -41.177 1.00 88.44 112 SER A N 1
ATOM 912 C CA . SER A 1 112 ? 23.926 -1.755 -42.223 1.00 88.44 112 SER A CA 1
ATOM 913 C C . SER A 1 112 ? 25.404 -1.445 -42.472 1.00 88.44 112 SER A C 1
ATOM 915 O O . SER A 1 112 ? 25.874 -1.500 -43.611 1.00 88.44 112 SER A O 1
ATOM 917 N N . VAL A 1 113 ? 26.173 -1.220 -41.402 1.00 88.12 113 VAL A N 1
ATOM 918 C CA . VAL A 1 113 ? 27.617 -0.967 -41.493 1.00 88.12 113 VAL A CA 1
ATOM 919 C C . VAL A 1 113 ? 28.342 -2.143 -42.143 1.00 88.12 113 VAL A C 1
ATOM 921 O O . VAL A 1 113 ? 29.104 -1.941 -43.090 1.00 88.12 113 VAL A O 1
ATOM 924 N N . ARG A 1 114 ? 28.062 -3.374 -41.698 1.00 89.94 114 ARG A N 1
ATOM 925 C CA . ARG A 1 114 ? 28.659 -4.592 -42.263 1.00 89.94 114 ARG A CA 1
ATOM 926 C C . ARG A 1 114 ? 28.364 -4.731 -43.756 1.00 89.94 114 ARG A C 1
ATOM 928 O O . ARG A 1 114 ? 29.291 -4.935 -44.536 1.00 89.94 114 ARG A O 1
ATOM 935 N N . HIS A 1 115 ? 27.107 -4.549 -44.159 1.00 88.81 115 HIS A N 1
ATOM 936 C CA . HIS A 1 115 ? 26.700 -4.645 -45.560 1.00 88.81 115 HIS A CA 1
ATOM 937 C C . HIS A 1 115 ? 27.470 -3.666 -46.459 1.00 88.81 115 HIS A C 1
ATOM 939 O O . HIS A 1 115 ? 27.971 -4.045 -47.517 1.00 88.81 115 HIS A O 1
ATOM 945 N N . HIS A 1 116 ? 27.622 -2.414 -46.025 1.00 85.88 116 HIS A N 1
ATOM 946 C CA . HIS A 1 116 ? 28.365 -1.415 -46.791 1.00 85.88 116 HIS A CA 1
ATOM 947 C C . HIS A 1 116 ? 29.869 -1.713 -46.868 1.00 85.88 116 HIS A C 1
ATOM 949 O O . HIS A 1 116 ? 30.469 -1.525 -47.931 1.00 85.88 116 HIS A O 1
ATOM 955 N N . MET A 1 117 ? 30.466 -2.226 -45.784 1.00 85.81 117 MET A N 1
ATOM 956 C CA . MET A 1 117 ? 31.864 -2.670 -45.778 1.00 85.81 117 MET A CA 1
ATOM 957 C C . MET A 1 117 ? 32.099 -3.815 -46.770 1.00 85.81 117 MET A C 1
ATOM 959 O O . MET A 1 117 ? 33.044 -3.760 -47.558 1.00 85.81 117 MET A O 1
ATOM 963 N N . GLU A 1 118 ? 31.226 -4.824 -46.767 1.00 91.38 118 GLU A N 1
ATOM 964 C CA . GLU A 1 118 ? 31.299 -5.976 -47.673 1.00 91.38 118 GLU A CA 1
ATOM 965 C C . GLU A 1 118 ? 31.108 -5.562 -49.136 1.00 91.38 118 GLU A C 1
ATOM 967 O O . GLU A 1 118 ? 31.875 -5.974 -50.008 1.00 91.38 118 GLU A O 1
ATOM 972 N N . ALA A 1 119 ? 30.142 -4.680 -49.404 1.00 90.25 119 ALA A N 1
ATOM 973 C CA . ALA A 1 119 ? 29.871 -4.159 -50.739 1.00 90.25 119 ALA A CA 1
ATOM 974 C C . ALA A 1 119 ? 30.935 -3.159 -51.241 1.00 90.25 119 ALA A C 1
ATOM 976 O O . ALA A 1 119 ? 30.858 -2.720 -52.388 1.00 90.25 119 ALA A O 1
ATOM 977 N N . ARG A 1 120 ? 31.911 -2.771 -50.401 1.00 86.56 120 ARG A N 1
ATOM 978 C CA . ARG A 1 120 ? 32.882 -1.686 -50.659 1.00 86.56 120 ARG A CA 1
ATOM 979 C C . ARG A 1 120 ? 32.206 -0.388 -51.112 1.00 86.56 120 ARG A C 1
ATOM 981 O O . ARG A 1 120 ? 32.736 0.349 -51.943 1.00 86.56 120 ARG A O 1
ATOM 988 N N . THR A 1 121 ? 31.021 -0.120 -50.573 1.00 83.19 121 THR A N 1
ATOM 989 C CA . THR A 1 121 ? 30.256 1.091 -50.873 1.00 83.19 121 THR A CA 1
ATOM 990 C C . THR A 1 121 ? 30.427 2.109 -49.755 1.00 83.19 121 THR A C 1
ATOM 992 O O . THR A 1 121 ? 30.691 1.764 -48.603 1.00 83.19 121 THR A O 1
ATOM 995 N N . VAL A 1 122 ? 30.278 3.390 -50.091 1.00 77.56 122 VAL A N 1
ATOM 996 C CA . VAL A 1 122 ? 30.282 4.454 -49.085 1.00 77.56 122 VAL A CA 1
ATOM 997 C C . VAL A 1 122 ? 28.951 4.425 -48.340 1.00 77.56 122 VAL A C 1
ATOM 999 O O . VAL A 1 122 ? 27.883 4.502 -48.946 1.00 77.56 122 VAL A O 1
ATOM 1002 N N . LEU A 1 123 ? 29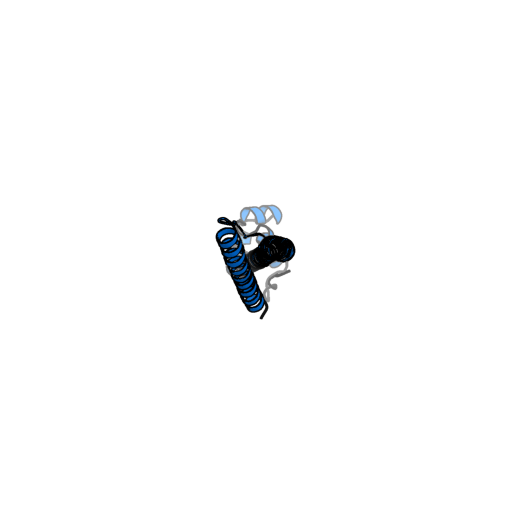.032 4.343 -47.017 1.00 76.44 123 LEU A N 1
ATOM 1003 C CA . LEU A 1 123 ? 27.903 4.432 -46.100 1.00 76.44 123 LEU A CA 1
ATOM 1004 C C . LEU A 1 123 ? 27.312 5.856 -46.170 1.00 76.44 123 LEU A C 1
ATOM 1006 O O . LEU A 1 123 ? 27.819 6.775 -45.532 1.00 76.44 123 LEU A O 1
ATOM 1010 N N . GLN A 1 124 ? 26.248 6.076 -46.947 1.00 69.25 124 GLN A N 1
ATOM 1011 C CA . GLN A 1 124 ? 25.588 7.395 -47.059 1.00 69.25 124 GLN A CA 1
ATOM 1012 C C . GLN A 1 124 ? 24.593 7.676 -45.914 1.00 69.25 124 GLN A C 1
ATOM 1014 O O . GLN A 1 124 ? 23.649 8.455 -46.051 1.00 69.25 124 GLN A O 1
ATOM 1019 N N . GLY A 1 125 ? 24.779 7.027 -44.765 1.00 63.12 125 GLY A N 1
ATOM 1020 C CA . GLY A 1 125 ? 23.804 7.005 -43.681 1.00 63.12 125 GLY A CA 1
ATOM 1021 C C . GLY A 1 125 ? 23.839 8.258 -42.815 1.00 63.12 125 GLY A C 1
ATOM 1022 O O . GLY A 1 125 ? 24.373 8.220 -41.710 1.00 63.12 125 GLY A O 1
ATOM 1023 N N . ARG A 1 126 ? 23.205 9.348 -43.263 1.00 73.94 126 ARG A N 1
ATOM 1024 C CA . ARG A 1 126 ? 22.962 10.539 -42.423 1.00 73.94 126 ARG A CA 1
ATOM 1025 C C . ARG A 1 126 ? 22.166 10.205 -41.149 1.00 73.94 126 ARG A C 1
ATOM 1027 O O . ARG A 1 126 ? 22.267 10.919 -40.158 1.00 73.94 126 ARG A O 1
ATOM 1034 N N . GLU A 1 127 ? 21.407 9.112 -41.170 1.00 76.06 127 GLU A N 1
ATOM 1035 C CA . GLU A 1 127 ? 20.539 8.678 -40.072 1.00 76.06 127 GLU A CA 1
ATOM 1036 C C . GLU A 1 127 ? 21.219 7.710 -39.090 1.00 76.06 127 GLU A C 1
ATOM 1038 O O . GLU A 1 127 ? 20.752 7.572 -37.964 1.00 76.06 127 GLU A O 1
ATOM 1043 N N . LEU A 1 128 ? 22.346 7.079 -39.449 1.00 82.88 128 LEU A N 1
ATOM 1044 C CA . LEU A 1 128 ? 22.995 6.075 -38.589 1.00 82.88 128 LEU A CA 1
ATOM 1045 C C . LEU A 1 128 ? 23.496 6.642 -37.251 1.00 82.88 128 LEU A C 1
ATOM 1047 O O . LEU A 1 128 ? 23.223 6.019 -36.224 1.00 82.88 128 LEU A O 1
ATOM 1051 N N . PRO A 1 129 ? 24.141 7.827 -37.201 1.00 86.75 129 PRO A N 1
ATOM 1052 C CA . PRO A 1 129 ? 24.503 8.444 -35.926 1.00 86.75 129 PRO A CA 1
ATOM 1053 C C . PRO A 1 129 ? 23.281 8.762 -35.057 1.00 86.75 129 PRO A C 1
ATOM 1055 O O . PRO A 1 129 ? 23.341 8.612 -33.841 1.00 86.75 129 PRO A O 1
ATOM 1058 N N . ALA A 1 130 ? 22.166 9.169 -35.674 1.00 87.75 130 ALA A N 1
ATOM 1059 C CA . ALA A 1 130 ? 20.931 9.475 -34.959 1.00 87.75 130 ALA A CA 1
ATOM 1060 C C . ALA A 1 130 ? 20.298 8.207 -34.369 1.00 87.75 130 ALA A C 1
ATOM 1062 O O . ALA A 1 130 ? 19.976 8.192 -33.185 1.00 87.75 130 ALA A O 1
ATOM 1063 N N . VAL A 1 131 ? 20.196 7.127 -35.152 1.00 88.12 131 VAL A N 1
ATOM 1064 C CA . VAL A 1 131 ? 19.673 5.833 -34.682 1.00 88.12 131 VAL A CA 1
ATOM 1065 C C . VAL A 1 131 ? 20.541 5.262 -33.560 1.00 88.12 131 VAL A C 1
ATOM 1067 O O . VAL A 1 131 ? 20.008 4.828 -32.541 1.00 88.12 131 VAL A O 1
ATOM 1070 N N . MET A 1 132 ? 21.869 5.319 -33.700 1.00 89.94 132 MET A N 1
ATOM 1071 C CA . MET A 1 132 ? 22.797 4.867 -32.662 1.00 89.94 132 MET A CA 1
ATOM 1072 C C . MET A 1 132 ? 22.660 5.698 -31.377 1.00 89.94 132 MET A C 1
ATOM 1074 O O . MET A 1 132 ? 22.557 5.129 -30.294 1.00 89.94 132 MET A O 1
ATOM 1078 N N . ALA A 1 133 ? 22.581 7.029 -31.483 1.00 91.50 133 ALA A N 1
ATOM 1079 C CA . ALA A 1 133 ? 22.374 7.903 -30.328 1.00 91.50 133 ALA A CA 1
ATOM 1080 C C . ALA A 1 133 ? 21.024 7.647 -29.636 1.00 91.50 133 ALA A C 1
ATOM 1082 O O . ALA A 1 133 ? 20.958 7.607 -28.407 1.00 91.50 133 ALA A O 1
ATOM 1083 N N . THR A 1 134 ? 19.951 7.437 -30.406 1.00 93.00 134 THR A N 1
ATOM 1084 C CA . THR A 1 134 ? 18.638 7.060 -29.867 1.00 93.00 134 THR A CA 1
ATOM 1085 C C . THR A 1 134 ? 18.702 5.727 -29.128 1.00 93.00 134 THR A C 1
ATOM 1087 O O . THR A 1 134 ? 18.149 5.630 -28.035 1.00 93.00 134 THR A O 1
ATOM 1090 N N . ALA A 1 135 ? 19.399 4.729 -29.674 1.00 92.00 135 ALA A N 1
ATOM 1091 C CA . ALA A 1 135 ? 19.555 3.433 -29.028 1.00 92.00 135 ALA A CA 1
ATOM 1092 C C . ALA A 1 135 ? 20.363 3.527 -27.721 1.00 92.00 135 ALA A C 1
ATOM 1094 O O . ALA A 1 135 ? 19.901 3.049 -26.690 1.00 92.00 135 ALA A O 1
ATOM 1095 N N . CYS A 1 136 ? 21.505 4.225 -27.715 1.00 92.94 136 CYS A N 1
ATOM 1096 C CA . CYS A 1 136 ? 22.279 4.475 -26.492 1.00 92.94 136 CYS A CA 1
ATOM 1097 C C . CYS A 1 136 ? 21.435 5.167 -25.412 1.00 92.94 136 CYS A C 1
ATOM 1099 O O . CYS A 1 136 ? 21.406 4.728 -24.266 1.00 92.94 136 CYS A O 1
ATOM 1101 N N . LYS A 1 137 ? 20.678 6.205 -25.788 1.00 94.31 137 LYS A N 1
ATOM 1102 C CA . LYS A 1 137 ? 19.801 6.923 -24.855 1.00 94.31 137 LYS A CA 1
ATOM 1103 C C . LYS A 1 137 ? 18.654 6.051 -24.335 1.00 94.31 137 LYS A C 1
ATOM 1105 O O . LYS A 1 137 ? 18.241 6.197 -23.187 1.00 94.31 137 LYS A O 1
ATOM 1110 N N . ALA A 1 138 ? 18.123 5.159 -25.168 1.00 91.50 138 ALA A N 1
ATOM 1111 C CA . ALA A 1 138 ? 17.114 4.196 -24.747 1.00 91.50 138 ALA A CA 1
ATOM 1112 C C . ALA A 1 138 ? 17.689 3.182 -23.743 1.00 91.50 138 ALA A C 1
ATOM 1114 O O . ALA A 1 138 ? 17.036 2.924 -22.736 1.00 91.50 138 ALA A O 1
ATOM 1115 N N . LEU A 1 139 ? 18.920 2.691 -23.944 1.00 93.81 139 LEU A N 1
ATOM 1116 C CA . LEU A 1 139 ? 19.613 1.828 -22.975 1.00 93.81 139 LEU A CA 1
ATOM 1117 C C . LEU A 1 139 ? 19.835 2.532 -21.633 1.00 93.81 139 LEU A C 1
ATOM 1119 O O . LEU A 1 139 ? 19.487 1.982 -20.592 1.00 93.81 139 LEU A O 1
ATOM 1123 N N . GLU A 1 140 ? 20.332 3.770 -21.643 1.00 94.12 140 GLU A N 1
ATOM 1124 C CA . GLU A 1 140 ? 20.459 4.577 -20.420 1.00 94.12 140 GLU A CA 1
ATOM 1125 C C . GLU A 1 140 ? 19.100 4.755 -19.722 1.00 94.12 140 GLU A C 1
ATOM 1127 O O . GLU A 1 140 ? 18.987 4.636 -18.502 1.00 94.12 140 GLU A O 1
ATOM 1132 N N . GLY A 1 141 ? 18.041 4.997 -20.500 1.00 91.38 141 GLY A N 1
ATOM 1133 C CA . GLY A 1 141 ? 16.670 5.052 -20.001 1.00 91.38 141 GLY A CA 1
ATOM 1134 C C . GLY A 1 141 ? 16.224 3.745 -19.343 1.00 91.38 141 GLY A C 1
ATOM 1135 O O . GLY A 1 141 ? 15.670 3.782 -18.246 1.00 91.38 141 GLY A O 1
ATOM 1136 N N . ALA A 1 142 ? 16.495 2.598 -19.969 1.00 92.31 142 ALA A N 1
ATOM 1137 C CA . ALA A 1 142 ? 16.190 1.279 -19.419 1.00 92.31 142 ALA A CA 1
ATOM 1138 C C . ALA A 1 142 ? 16.919 1.034 -18.089 1.00 92.31 142 ALA A C 1
ATOM 1140 O O . ALA A 1 142 ? 16.283 0.624 -17.119 1.00 92.31 142 ALA A O 1
ATOM 1141 N N . MET A 1 143 ? 18.209 1.376 -18.010 1.00 92.00 143 MET A N 1
ATOM 1142 C CA . MET A 1 143 ? 19.005 1.255 -16.782 1.00 92.00 143 MET A CA 1
ATOM 1143 C C . MET A 1 143 ? 18.460 2.131 -15.648 1.00 92.00 143 MET A C 1
ATOM 1145 O O . MET A 1 143 ? 18.387 1.693 -14.503 1.00 92.00 143 MET A O 1
ATOM 1149 N N . ASN A 1 144 ? 18.022 3.356 -15.951 1.00 92.88 144 ASN A N 1
ATOM 1150 C CA . ASN A 1 144 ? 17.418 4.242 -14.951 1.00 92.88 144 ASN A CA 1
ATOM 1151 C C . ASN A 1 144 ? 16.070 3.708 -14.436 1.00 92.88 144 ASN A C 1
ATOM 1153 O O . ASN A 1 144 ? 15.759 3.817 -13.246 1.00 92.88 144 ASN A O 1
ATOM 1157 N N . ILE A 1 145 ? 15.267 3.109 -15.320 1.00 90.38 145 ILE A N 1
ATOM 1158 C CA . ILE A 1 145 ? 14.009 2.453 -14.940 1.00 90.38 145 ILE A CA 1
ATOM 1159 C C . ILE A 1 145 ? 14.293 1.240 -14.042 1.00 90.38 145 ILE A C 1
ATOM 1161 O O . ILE A 1 145 ? 13.626 1.056 -13.024 1.00 90.38 145 ILE A O 1
ATOM 1165 N N . GLU A 1 146 ? 15.313 0.446 -14.364 1.00 89.31 146 GLU A N 1
ATOM 1166 C CA . GLU A 1 146 ? 15.735 -0.690 -13.541 1.00 89.31 146 GLU A CA 1
ATOM 1167 C C . GLU A 1 146 ? 16.253 -0.244 -12.165 1.00 89.31 146 GLU A C 1
ATOM 1169 O O . GLU A 1 146 ? 15.841 -0.798 -11.146 1.00 89.31 146 GLU A O 1
ATOM 1174 N N . ALA A 1 147 ? 17.060 0.819 -12.103 1.00 88.56 147 ALA A N 1
ATOM 1175 C CA . ALA A 1 147 ? 17.506 1.416 -10.844 1.00 88.56 147 ALA A CA 1
ATOM 1176 C C . ALA A 1 147 ? 16.325 1.877 -9.970 1.00 88.56 147 ALA A C 1
ATOM 1178 O O . ALA A 1 147 ? 16.330 1.676 -8.756 1.00 88.56 147 ALA A O 1
ATOM 1179 N N . THR A 1 148 ? 15.275 2.425 -10.589 1.00 88.19 148 THR A N 1
ATOM 1180 C CA . THR A 1 148 ? 14.030 2.784 -9.890 1.00 88.19 148 THR A CA 1
ATOM 1181 C C . THR A 1 148 ? 13.349 1.546 -9.301 1.00 88.19 148 THR A C 1
ATOM 1183 O O . THR A 1 148 ? 12.938 1.560 -8.142 1.00 88.19 148 THR A O 1
ATOM 1186 N N . ALA A 1 149 ? 13.272 0.446 -10.058 1.00 87.50 149 ALA A N 1
ATOM 1187 C CA . ALA A 1 149 ? 12.707 -0.811 -9.569 1.00 87.50 149 ALA A CA 1
ATOM 1188 C C . ALA A 1 149 ? 13.522 -1.418 -8.410 1.00 87.50 149 ALA A C 1
ATOM 1190 O O . ALA A 1 149 ? 12.943 -1.967 -7.472 1.00 87.50 149 ALA A O 1
ATOM 1191 N N . LEU A 1 150 ? 14.853 -1.297 -8.443 1.00 86.94 150 LEU A N 1
ATOM 1192 C CA . LEU A 1 150 ? 15.732 -1.724 -7.349 1.00 86.94 150 LEU A CA 1
ATOM 1193 C C . LEU A 1 150 ? 15.520 -0.889 -6.080 1.00 86.94 150 LEU A C 1
ATOM 1195 O O . LEU A 1 150 ? 15.455 -1.456 -4.992 1.00 86.94 150 LEU A O 1
ATOM 1199 N N . GLY A 1 151 ? 15.344 0.429 -6.209 1.00 87.00 151 GLY A N 1
ATOM 1200 C CA . GLY A 1 151 ? 15.013 1.295 -5.072 1.00 87.00 151 GLY A CA 1
ATOM 1201 C C . GLY A 1 151 ? 13.683 0.915 -4.412 1.00 87.00 151 GLY A C 1
ATOM 1202 O O . GLY A 1 151 ? 13.583 0.871 -3.189 1.00 87.00 151 GLY A O 1
ATOM 1203 N N . VAL A 1 152 ? 12.676 0.545 -5.211 1.00 86.44 152 VAL A N 1
ATOM 1204 C CA . VAL A 1 152 ? 11.396 0.036 -4.687 1.00 86.44 152 VAL A CA 1
ATOM 1205 C C . VAL A 1 152 ? 11.569 -1.311 -3.977 1.00 86.44 152 VAL A C 1
ATOM 1207 O O . VAL A 1 152 ? 10.920 -1.543 -2.962 1.00 86.44 152 VAL A O 1
ATOM 1210 N N . ALA A 1 153 ? 12.454 -2.187 -4.465 1.00 84.88 153 ALA A N 1
ATOM 1211 C CA . ALA A 1 153 ? 12.755 -3.454 -3.794 1.00 84.88 153 ALA A CA 1
ATOM 1212 C C . ALA A 1 153 ? 13.362 -3.233 -2.399 1.00 84.88 153 ALA A C 1
ATOM 1214 O O . ALA A 1 153 ? 12.910 -3.846 -1.439 1.00 84.88 153 ALA A O 1
ATOM 1215 N N . GLN A 1 154 ? 14.325 -2.312 -2.284 1.00 85.00 154 GLN A N 1
ATOM 1216 C CA . GLN A 1 154 ? 14.940 -1.953 -1.000 1.00 85.00 154 GLN A CA 1
ATOM 1217 C C . GLN A 1 154 ? 13.896 -1.423 -0.010 1.00 85.00 154 GLN A C 1
ATOM 1219 O O . GLN A 1 154 ? 13.844 -1.879 1.128 1.00 85.00 154 GLN A O 1
ATOM 1224 N N . LEU A 1 155 ? 13.006 -0.540 -0.471 1.00 84.50 155 LEU A N 1
ATOM 1225 C CA . LEU A 1 155 ? 11.913 -0.013 0.348 1.00 84.50 155 LEU A CA 1
ATOM 1226 C C . LEU A 1 155 ? 10.947 -1.117 0.821 1.00 84.50 155 LEU A C 1
ATOM 1228 O O . LEU A 1 155 ? 10.479 -1.096 1.955 1.00 84.50 155 LEU A O 1
ATOM 1232 N N . LEU A 1 156 ? 10.631 -2.092 -0.036 1.00 85.31 156 LEU A N 1
ATOM 1233 C CA . LEU A 1 156 ? 9.785 -3.231 0.335 1.00 85.31 156 LEU A CA 1
ATOM 1234 C C . LEU A 1 156 ? 10.443 -4.140 1.378 1.00 85.31 156 LEU A C 1
ATOM 1236 O O . LEU A 1 156 ? 9.737 -4.687 2.226 1.00 85.31 156 LEU A O 1
ATOM 1240 N N . ASP A 1 157 ? 11.764 -4.301 1.326 1.00 86.50 157 ASP A N 1
ATOM 1241 C CA . ASP A 1 157 ? 12.511 -5.086 2.309 1.00 86.50 157 ASP A CA 1
ATOM 1242 C C . ASP A 1 157 ? 12.585 -4.373 3.670 1.00 86.50 157 ASP A C 1
ATOM 1244 O O . ASP A 1 157 ? 12.449 -5.031 4.700 1.00 86.50 157 ASP A O 1
ATOM 1248 N N . GLU A 1 158 ? 12.680 -3.037 3.695 1.00 84.81 158 GLU A N 1
ATOM 1249 C CA . GLU A 1 158 ? 12.565 -2.237 4.928 1.00 84.81 158 GLU A CA 1
ATOM 1250 C C . GLU A 1 158 ? 11.207 -2.413 5.623 1.00 84.81 158 GLU A C 1
ATOM 1252 O O . GLU A 1 158 ? 11.142 -2.409 6.846 1.00 84.81 158 GLU A O 1
ATOM 1257 N N . PHE A 1 159 ? 10.121 -2.622 4.871 1.00 77.06 159 PHE A N 1
ATOM 1258 C CA . PHE A 1 159 ? 8.801 -2.902 5.451 1.00 77.06 159 PHE A CA 1
ATOM 1259 C C . PHE A 1 159 ? 8.631 -4.338 5.978 1.00 77.06 159 PHE A C 1
ATOM 1261 O O . PHE A 1 159 ? 7.604 -4.636 6.594 1.00 77.06 159 PHE A O 1
ATOM 1268 N N . ARG A 1 160 ? 9.578 -5.243 5.696 1.00 75.12 160 ARG A N 1
ATOM 1269 C CA . ARG A 1 160 ? 9.546 -6.655 6.121 1.00 75.12 160 ARG A CA 1
ATOM 1270 C C . ARG A 1 160 ? 10.464 -6.958 7.309 1.00 75.12 160 ARG A C 1
ATOM 1272 O O . ARG A 1 160 ? 10.287 -8.019 7.912 1.00 75.12 160 ARG A O 1
ATOM 1279 N N . GLY A 1 161 ? 11.446 -6.096 7.580 1.00 58.75 161 GLY A N 1
ATOM 1280 C CA . GLY A 1 161 ? 12.366 -6.185 8.723 1.00 58.75 161 GLY A CA 1
ATOM 1281 C C . GLY A 1 161 ? 11.784 -5.581 9.992 1.00 58.75 161 GLY A C 1
ATOM 1282 O O . GLY A 1 161 ? 12.110 -6.122 11.072 1.00 58.75 161 GLY A O 1
#

Secondary structure (DSSP, 8-state):
---PPPPTT--HHHHHHHHHHHHT-TT--HHHHHHHHTS-HHHHHHHHHHTTHHHHHHHHHHHHHHHHHHHHHHHHHHHHHHHHHHHHHHHHHHHHHHHHHHHHHHHHHHHHHHHHHHTT-----TTHHHHHHHHHHHHHHHHHHHHHHHHHHHHHHHTT-